Protein AF-A0AAV4D0A9-F1 (afdb_monomer_lite)

Secondary structure (DSSP, 8-state):
--PPP-------S-TT----HHHHSSHH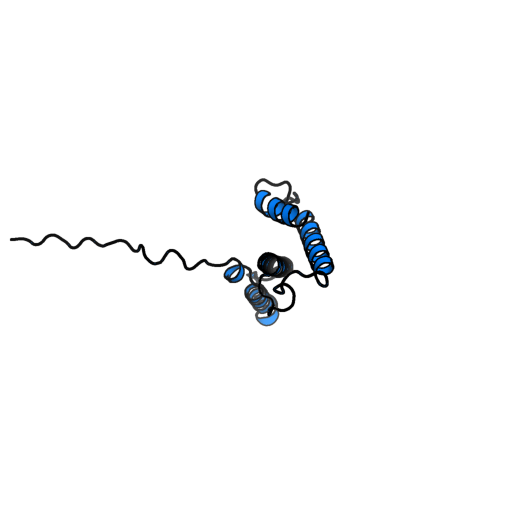HHHHHHHHHHTS--GGGTTTHHHHHHHHHHHHHHHHHT--BTT--GGGBPP-TTTHHHHHHHHHHHHHHHHH-B-TTS-BTTTSTT-HHHHHHHHHT-

Sequence (126 aa):
MSQPQGESTPQTYYTRRLLSPAQTLGNSVADAIDFLRVEEGHPDFQGSEKTTEFIRKLDTLFDMCNSKNPIARYSKSRIDESNLEQKIEQFHNFSNYLKELTDVEGQPLVLGRRKTPFLGFMMTAM

InterPro domains:
  IPR048366 Transposable element P transposase-like, GTP-binding insertion domain [PF21788] (22-76)

pLDDT: mean 74.77, std 16.05, range [37.66, 92.06]

Radius of gyration: 21.0 Å; chains: 1; bounding box: 41×74×44 Å

Organism: NCBI:txid259542

Structure (mmCIF, N/CA/C/O backbone):
data_AF-A0AAV4D0A9-F1
#
_entry.id   AF-A0AAV4D0A9-F1
#
loop_
_atom_site.group_PDB
_atom_site.id
_atom_site.type_symbol
_atom_site.label_atom_id
_atom_site.label_alt_id
_atom_site.label_comp_id
_atom_site.label_asym_id
_atom_site.label_entity_id
_atom_site.label_seq_id
_atom_site.pdbx_PDB_ins_code
_atom_site.Cartn_x
_atom_site.Cartn_y
_atom_site.Cartn_z
_atom_site.occupancy
_atom_site.B_iso_or_equiv
_atom_site.auth_seq_id
_atom_site.auth_comp_id
_atom_site.auth_asym_id
_atom_site.auth_atom_id
_atom_site.pdbx_PDB_model_num
ATOM 1 N N . MET A 1 1 ? -5.037 -66.574 4.535 1.00 39.34 1 MET A N 1
ATOM 2 C CA . MET A 1 1 ? -4.429 -65.684 3.523 1.00 39.34 1 MET A CA 1
ATOM 3 C C . MET A 1 1 ? -5.115 -64.341 3.645 1.00 39.34 1 MET A C 1
ATOM 5 O O . MET A 1 1 ? -6.200 -64.164 3.112 1.00 39.34 1 MET A O 1
ATOM 9 N N . SER A 1 2 ? -4.534 -63.459 4.450 1.00 41.16 2 SER A N 1
ATOM 10 C CA . SER A 1 2 ? -5.085 -62.140 4.760 1.00 41.16 2 SER A CA 1
ATOM 11 C C . SER A 1 2 ? -4.273 -61.117 3.977 1.00 41.16 2 SER A C 1
ATOM 13 O O . SER A 1 2 ? -3.056 -61.057 4.141 1.00 41.16 2 SER A O 1
ATOM 15 N N . GLN A 1 3 ? -4.922 -60.386 3.073 1.00 39.25 3 GLN A N 1
ATOM 16 C CA . GLN A 1 3 ? -4.280 -59.304 2.328 1.00 39.25 3 GLN A CA 1
ATOM 17 C C . GLN A 1 3 ? -3.984 -58.129 3.277 1.00 39.25 3 GLN A C 1
ATOM 19 O O . GLN A 1 3 ? -4.826 -57.829 4.130 1.00 39.25 3 GLN A O 1
ATOM 24 N N . PRO A 1 4 ? -2.809 -57.482 3.178 1.00 44.50 4 PRO A N 1
ATOM 25 C CA . PRO A 1 4 ? -2.469 -56.357 4.032 1.00 44.50 4 PRO A CA 1
ATOM 26 C C . PRO A 1 4 ? -3.179 -55.080 3.567 1.00 44.50 4 PRO A C 1
ATOM 28 O O . PRO A 1 4 ? -3.447 -54.875 2.384 1.00 44.50 4 PRO A O 1
ATOM 31 N N . GLN A 1 5 ? -3.500 -54.253 4.557 1.00 37.66 5 GLN A N 1
ATOM 32 C CA . GLN A 1 5 ? -4.210 -52.987 4.454 1.00 37.66 5 GLN A CA 1
ATOM 33 C C . GLN A 1 5 ? -3.500 -52.021 3.498 1.00 37.66 5 GLN A C 1
ATOM 35 O O . GLN A 1 5 ? -2.289 -51.830 3.587 1.00 37.66 5 GLN A O 1
ATOM 40 N N . GLY A 1 6 ? -4.270 -51.414 2.592 1.00 40.78 6 GLY A N 1
ATOM 41 C CA . GLY A 1 6 ? -3.789 -50.372 1.695 1.00 40.78 6 GLY A CA 1
ATOM 42 C C . GLY A 1 6 ? -3.375 -49.134 2.484 1.00 40.78 6 GLY A C 1
ATOM 43 O O . GLY A 1 6 ? -4.210 -48.480 3.106 1.00 40.78 6 GLY A O 1
ATOM 44 N N . GLU A 1 7 ? -2.081 -48.832 2.445 1.00 39.44 7 GLU A N 1
ATOM 45 C CA . GLU A 1 7 ? -1.496 -47.573 2.891 1.00 39.44 7 GLU A CA 1
ATOM 46 C C . GLU A 1 7 ? -2.218 -46.387 2.242 1.00 39.44 7 GLU A C 1
ATOM 48 O O . GLU A 1 7 ? -2.203 -46.204 1.021 1.00 39.44 7 GLU A O 1
ATOM 53 N N . SER A 1 8 ? -2.827 -45.546 3.078 1.00 48.53 8 SER A N 1
ATOM 54 C CA . SER A 1 8 ? -3.253 -44.201 2.714 1.00 48.53 8 SER A CA 1
ATOM 55 C C . SER A 1 8 ? -2.018 -43.383 2.337 1.00 48.53 8 SER A C 1
ATOM 57 O O . SER A 1 8 ? -1.310 -42.858 3.199 1.00 48.53 8 SER A O 1
ATOM 59 N N . THR A 1 9 ? -1.734 -43.306 1.042 1.00 43.69 9 THR A N 1
ATOM 60 C CA . THR A 1 9 ? -0.645 -42.489 0.510 1.00 43.69 9 THR A CA 1
ATOM 61 C C . THR A 1 9 ? -0.970 -41.005 0.755 1.00 43.69 9 THR A C 1
ATOM 63 O O . THR A 1 9 ? -2.105 -40.590 0.501 1.00 43.69 9 THR A O 1
ATOM 66 N N . PRO A 1 10 ? -0.035 -40.188 1.280 1.00 43.03 10 PRO A N 1
ATOM 67 C CA . PRO A 1 10 ? -0.339 -38.827 1.718 1.00 43.03 10 PRO A CA 1
ATOM 68 C C . PRO A 1 10 ? -0.716 -37.895 0.560 1.00 43.03 10 PRO A C 1
ATOM 70 O O . PRO A 1 10 ? -0.278 -38.065 -0.575 1.00 43.03 10 PRO A O 1
ATOM 73 N N . GLN A 1 11 ? -1.499 -36.863 0.885 1.00 37.84 11 GLN A N 1
ATOM 74 C CA . GLN A 1 11 ? -1.872 -35.718 0.046 1.00 37.84 11 GLN A CA 1
ATOM 75 C C . GLN A 1 11 ? -0.651 -34.869 -0.376 1.00 37.84 11 GLN A C 1
ATOM 77 O O . GLN A 1 11 ? -0.523 -33.709 0.008 1.00 37.84 11 GLN A O 1
ATOM 82 N N . THR A 1 12 ? 0.268 -35.412 -1.173 1.00 40.75 12 THR A N 1
ATOM 83 C CA . THR A 1 12 ? 1.528 -34.728 -1.5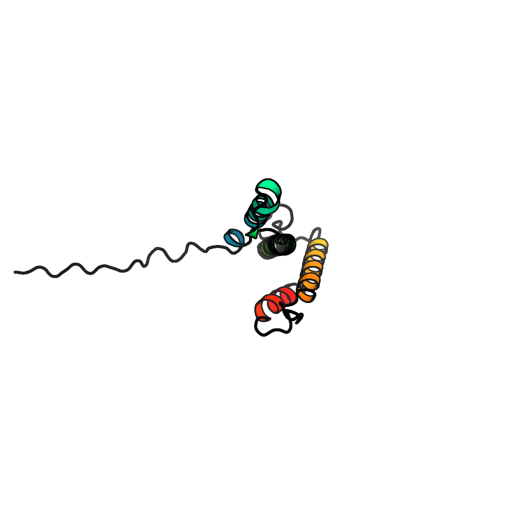23 1.00 40.75 12 THR A CA 1
ATOM 84 C C . THR A 1 12 ? 1.482 -33.926 -2.830 1.00 40.75 12 THR A C 1
ATOM 86 O O . THR A 1 12 ? 2.509 -33.403 -3.249 1.00 40.75 12 THR A O 1
ATOM 89 N N . TYR A 1 13 ? 0.315 -33.771 -3.472 1.00 39.97 13 TYR A N 1
ATOM 90 C CA . TYR A 1 13 ? 0.214 -33.148 -4.806 1.00 39.97 13 TYR A CA 1
ATOM 91 C C . TYR A 1 13 ? -0.432 -31.751 -4.864 1.00 39.97 13 TYR A C 1
ATOM 93 O O . TYR A 1 13 ? -0.541 -31.189 -5.950 1.00 39.97 13 TYR A O 1
ATOM 101 N N . TYR A 1 14 ? -0.811 -31.133 -3.737 1.00 44.31 14 TYR A N 1
ATOM 102 C CA . TYR A 1 14 ? -1.439 -29.793 -3.742 1.00 44.31 14 TYR A CA 1
ATOM 103 C C . TYR A 1 14 ? -0.546 -28.642 -3.255 1.00 44.31 14 TYR A C 1
ATOM 105 O O . TYR A 1 14 ? -1.005 -27.513 -3.078 1.00 44.31 14 TYR A O 1
ATOM 113 N N . THR A 1 15 ? 0.756 -28.861 -3.103 1.00 44.06 15 THR A N 1
ATOM 114 C CA . THR A 1 15 ? 1.719 -27.822 -2.716 1.00 44.06 15 THR A CA 1
ATOM 115 C C . THR A 1 15 ? 2.209 -27.006 -3.915 1.00 44.06 15 THR A C 1
ATOM 117 O O . THR A 1 15 ? 3.390 -27.044 -4.239 1.00 44.06 15 THR A O 1
ATOM 120 N N . ARG A 1 16 ? 1.325 -26.234 -4.572 1.00 48.00 16 ARG A N 1
ATOM 121 C CA . ARG A 1 16 ? 1.712 -24.980 -5.275 1.00 48.00 16 ARG A CA 1
ATOM 122 C C . ARG A 1 16 ? 0.554 -24.163 -5.856 1.00 48.00 16 ARG A C 1
ATOM 124 O O . ARG A 1 16 ? 0.721 -23.499 -6.876 1.00 48.00 16 ARG A O 1
ATOM 131 N N . ARG A 1 17 ? -0.601 -24.078 -5.191 1.00 47.53 17 ARG A N 1
ATOM 132 C CA . ARG A 1 17 ? -1.393 -22.851 -5.366 1.00 47.53 17 ARG A CA 1
ATOM 133 C C . ARG A 1 17 ? -0.717 -21.791 -4.508 1.00 47.53 17 ARG A C 1
ATOM 135 O O . ARG A 1 17 ? -0.983 -21.694 -3.318 1.00 47.53 17 ARG A O 1
ATOM 142 N N . LEU A 1 18 ? 0.255 -21.086 -5.087 1.00 50.72 18 LEU A N 1
ATOM 143 C CA . LEU A 1 18 ? 0.787 -19.878 -4.469 1.00 50.72 18 LEU A CA 1
ATOM 144 C C . LEU A 1 18 ? -0.423 -18.957 -4.288 1.00 50.72 18 LEU A C 1
ATOM 146 O O . LEU A 1 18 ? -0.923 -18.434 -5.283 1.00 50.72 18 LEU A O 1
ATOM 150 N N . LEU A 1 19 ? -0.927 -18.809 -3.058 1.00 57.00 19 LEU A N 1
ATOM 151 C CA . LEU A 1 19 ? -1.707 -17.623 -2.730 1.00 57.00 19 LEU A CA 1
ATOM 152 C C . LEU A 1 19 ? -0.745 -16.466 -2.959 1.00 57.00 19 LEU A C 1
ATOM 154 O O . LEU A 1 19 ? 0.164 -16.234 -2.160 1.00 57.00 19 LEU A O 1
ATOM 158 N N . SER A 1 20 ? -0.842 -15.832 -4.125 1.00 61.91 20 SER A N 1
ATOM 159 C CA . SER A 1 20 ? -0.019 -14.669 -4.390 1.00 61.91 20 SER A CA 1
ATOM 160 C C . SER A 1 20 ? -0.475 -13.570 -3.430 1.00 61.91 20 SER A C 1
ATOM 162 O O . SER A 1 20 ? -1.669 -13.473 -3.143 1.00 61.91 20 SER A O 1
ATOM 164 N N . PRO A 1 21 ? 0.432 -12.714 -2.938 1.00 61.28 21 PRO A N 1
ATOM 165 C CA . PRO A 1 21 ? 0.042 -11.529 -2.182 1.00 61.28 21 PRO A CA 1
ATOM 166 C C . PRO A 1 21 ? -1.052 -10.720 -2.893 1.00 61.28 21 PRO A C 1
ATOM 168 O O . PRO A 1 21 ? -1.944 -10.216 -2.231 1.00 61.28 21 PRO A O 1
ATOM 171 N N . ALA A 1 22 ? -1.069 -10.712 -4.231 1.00 61.19 22 ALA A N 1
ATOM 172 C CA . ALA A 1 22 ? -2.119 -10.101 -5.048 1.00 61.19 22 ALA A CA 1
ATOM 173 C C . ALA A 1 22 ? -3.532 -10.697 -4.844 1.00 61.19 22 ALA A C 1
ATOM 175 O O . ALA A 1 22 ? -4.518 -10.009 -5.078 1.00 61.19 22 ALA A O 1
ATOM 176 N N . GLN A 1 23 ? -3.667 -11.957 -4.415 1.00 69.88 23 GLN A N 1
ATOM 177 C CA . GLN A 1 23 ? -4.975 -12.552 -4.100 1.00 69.88 23 GLN A CA 1
ATOM 178 C C . GLN A 1 23 ? -5.517 -12.101 -2.740 1.00 69.88 23 GLN A C 1
ATOM 180 O O . GLN A 1 23 ? -6.730 -12.041 -2.567 1.00 69.88 23 GLN A O 1
ATOM 185 N N . THR A 1 24 ? -4.638 -11.783 -1.788 1.00 68.19 24 THR A N 1
ATOM 186 C CA . THR A 1 24 ? -5.027 -11.420 -0.413 1.00 68.19 24 THR A CA 1
ATOM 187 C C . THR A 1 24 ? -4.957 -9.911 -0.160 1.00 68.19 24 THR A C 1
ATOM 189 O O . THR A 1 24 ? -5.661 -9.398 0.701 1.00 68.19 24 THR A O 1
ATOM 192 N N . LEU A 1 25 ? -4.112 -9.194 -0.900 1.00 73.88 25 LEU A N 1
ATOM 193 C CA . LEU A 1 25 ? -3.794 -7.771 -0.738 1.00 73.88 25 LEU A CA 1
ATOM 194 C C . LEU A 1 25 ? -3.840 -7.031 -2.086 1.00 73.88 25 LEU A C 1
ATOM 196 O O . LEU A 1 25 ? -3.112 -6.065 -2.287 1.00 73.88 25 LEU A O 1
ATOM 200 N N . GLY A 1 26 ? -4.661 -7.507 -3.022 1.00 81.88 26 GLY A N 1
ATOM 201 C CA . GLY A 1 26 ? -4.863 -6.846 -4.309 1.00 81.88 26 GLY A CA 1
ATOM 202 C C . GLY A 1 26 ? -5.916 -5.742 -4.252 1.00 81.88 26 GLY A C 1
ATOM 203 O O . GLY A 1 26 ? -6.741 -5.700 -3.335 1.00 81.88 26 GLY A O 1
ATOM 204 N N . ASN A 1 27 ? -5.950 -4.895 -5.285 1.00 85.75 27 ASN A N 1
ATOM 205 C CA . ASN A 1 27 ? -6.960 -3.838 -5.422 1.00 85.75 27 ASN A CA 1
ATOM 206 C C . ASN A 1 27 ? -8.406 -4.345 -5.265 1.00 85.75 27 ASN A C 1
ATOM 208 O O . ASN A 1 27 ? -9.205 -3.694 -4.603 1.00 85.75 27 ASN A O 1
ATOM 212 N N . SER A 1 28 ? -8.730 -5.546 -5.757 1.00 87.12 28 SER A N 1
ATOM 213 C CA . SER A 1 28 ? -10.077 -6.119 -5.610 1.00 87.12 28 SER A CA 1
ATOM 214 C C . SER A 1 28 ? -10.486 -6.361 -4.153 1.00 87.12 28 SER A C 1
ATOM 216 O O . SER A 1 28 ? -11.670 -6.333 -3.834 1.00 87.12 28 SER A O 1
ATOM 218 N N . VAL A 1 29 ? -9.522 -6.613 -3.260 1.00 88.88 29 VAL A N 1
ATOM 219 C CA . VAL A 1 29 ? -9.783 -6.755 -1.820 1.00 88.88 29 VAL A CA 1
ATOM 220 C C . VAL A 1 29 ? -10.046 -5.387 -1.198 1.00 88.88 29 VAL A C 1
ATOM 222 O O . VAL A 1 29 ? -10.967 -5.254 -0.398 1.00 88.88 29 VAL A O 1
ATOM 225 N N . ALA A 1 30 ? -9.288 -4.360 -1.595 1.00 90.00 30 ALA A N 1
ATOM 226 C CA . ALA A 1 30 ? -9.545 -2.989 -1.160 1.00 90.00 30 ALA A CA 1
ATOM 227 C C . ALA A 1 30 ? -10.933 -2.504 -1.609 1.00 90.00 30 ALA A C 1
ATOM 229 O O . ALA A 1 30 ? -11.653 -1.907 -0.815 1.00 90.00 30 ALA A O 1
ATOM 230 N N . ASP A 1 31 ? -11.336 -2.825 -2.840 1.00 89.62 31 ASP A N 1
ATOM 231 C CA . ASP A 1 31 ? -12.656 -2.478 -3.371 1.00 89.62 31 ASP A CA 1
ATOM 232 C C . ASP A 1 31 ? -13.783 -3.212 -2.632 1.00 89.62 31 ASP A C 1
ATOM 234 O O . ASP A 1 31 ? -14.809 -2.612 -2.325 1.00 89.62 31 ASP A O 1
ATOM 238 N N . ALA A 1 32 ? -13.585 -4.486 -2.276 1.00 91.00 32 ALA A N 1
ATOM 239 C CA . ALA A 1 32 ? -14.550 -5.230 -1.466 1.00 91.00 32 ALA A CA 1
ATOM 240 C C . ALA A 1 32 ? -14.704 -4.638 -0.054 1.00 91.00 32 ALA A C 1
ATOM 242 O O . ALA A 1 32 ? -15.819 -4.540 0.454 1.00 91.00 32 ALA A O 1
ATOM 243 N N . ILE A 1 33 ? -13.602 -4.215 0.574 1.00 90.50 33 ILE A N 1
ATOM 244 C CA . ILE A 1 33 ? -13.636 -3.546 1.882 1.00 90.50 33 ILE A CA 1
ATOM 245 C C . ILE A 1 33 ? -14.357 -2.196 1.780 1.00 90.50 33 ILE A C 1
ATOM 247 O O . ILE A 1 33 ? -15.185 -1.880 2.631 1.00 90.50 33 ILE A O 1
ATOM 251 N N . ASP A 1 34 ? -14.076 -1.413 0.736 1.00 91.44 34 ASP A N 1
ATOM 252 C CA . ASP A 1 34 ? -14.755 -0.137 0.503 1.00 91.44 34 ASP A CA 1
ATOM 253 C C . ASP A 1 34 ? -16.252 -0.323 0.262 1.00 91.44 34 ASP A C 1
ATOM 255 O O . ASP A 1 34 ? -17.048 0.416 0.834 1.00 91.44 34 ASP A O 1
ATOM 259 N N . PHE A 1 35 ? -16.644 -1.338 -0.511 1.00 91.50 35 PHE A N 1
ATOM 260 C CA . PHE A 1 35 ? -18.046 -1.695 -0.718 1.00 91.50 35 PHE A CA 1
ATOM 261 C C . PHE A 1 35 ? -18.741 -2.026 0.610 1.00 91.50 35 PHE A C 1
ATOM 263 O O . PHE A 1 35 ? -19.794 -1.472 0.915 1.00 91.50 35 PHE A O 1
ATOM 270 N N . LEU A 1 36 ? -18.125 -2.866 1.449 1.00 90.62 36 LEU A N 1
ATOM 271 C CA . LEU A 1 36 ? -18.684 -3.224 2.758 1.00 90.62 36 LEU A CA 1
ATOM 272 C C . LEU A 1 36 ? -18.785 -2.024 3.711 1.00 90.62 36 LEU A C 1
ATOM 274 O O . LEU A 1 36 ? -19.708 -1.959 4.523 1.00 90.62 36 LEU A O 1
ATOM 278 N N . ARG A 1 37 ? -17.853 -1.069 3.615 1.00 92.06 37 ARG A N 1
ATOM 279 C CA . ARG A 1 37 ? -17.866 0.154 4.425 1.00 92.06 37 ARG A CA 1
ATOM 280 C C . ARG A 1 37 ? -18.918 1.161 3.955 1.00 92.06 37 ARG A C 1
ATOM 282 O O . ARG A 1 37 ? -19.593 1.745 4.797 1.00 92.06 37 ARG A O 1
ATOM 289 N N . VAL A 1 38 ? -19.008 1.406 2.646 1.00 89.06 38 VAL A N 1
ATOM 290 C CA . VAL A 1 38 ? -19.795 2.508 2.062 1.00 89.06 38 VAL A CA 1
ATOM 291 C C . VAL A 1 38 ? -21.208 2.072 1.691 1.00 89.06 38 VAL A C 1
ATOM 293 O O . VAL A 1 38 ? -22.157 2.760 2.053 1.00 89.06 38 VAL A O 1
ATOM 296 N N . GLU A 1 39 ? -21.352 0.945 0.995 1.00 86.81 39 GLU A N 1
ATOM 297 C CA . GLU A 1 39 ? -22.637 0.501 0.441 1.00 86.81 39 GLU A CA 1
ATOM 298 C C . GLU A 1 39 ? -23.441 -0.307 1.466 1.00 86.81 39 GLU A C 1
ATOM 300 O O . GLU A 1 39 ? -24.625 -0.055 1.669 1.00 86.81 39 GLU A O 1
ATOM 305 N N . GLU A 1 40 ? -22.790 -1.241 2.167 1.00 84.81 40 GLU A N 1
ATOM 306 C CA . GLU A 1 40 ? -23.438 -2.050 3.216 1.00 84.81 40 GLU A CA 1
ATOM 307 C C . GLU A 1 40 ? -23.397 -1.377 4.598 1.00 84.81 40 GLU A C 1
ATOM 309 O O . GLU A 1 40 ? -24.150 -1.745 5.500 1.00 84.81 40 GLU A O 1
ATOM 314 N N . GLY A 1 41 ? -22.510 -0.394 4.800 1.00 85.62 41 GLY A N 1
ATOM 315 C CA . GLY A 1 41 ? -22.389 0.324 6.073 1.00 85.62 41 GLY A CA 1
ATOM 316 C C . GLY A 1 41 ? -21.975 -0.559 7.256 1.00 85.62 41 GLY A C 1
ATOM 317 O O . GLY A 1 41 ? -22.266 -0.219 8.404 1.00 85.62 41 GLY A O 1
ATOM 318 N N . HIS A 1 42 ? -21.317 -1.695 7.009 1.00 87.19 42 HIS A N 1
ATOM 319 C CA . HIS A 1 42 ? -21.091 -2.716 8.030 1.00 87.19 42 HIS A CA 1
ATOM 320 C C . HIS A 1 42 ? -20.205 -2.174 9.175 1.00 87.19 42 HIS A C 1
ATOM 322 O O . HIS A 1 42 ? -19.115 -1.655 8.909 1.00 87.19 42 HIS A O 1
ATOM 328 N N . PRO A 1 43 ? -20.622 -2.299 10.453 1.00 86.06 43 PRO A N 1
ATOM 329 C CA . PRO A 1 43 ? -19.955 -1.647 11.587 1.00 86.06 43 PRO A CA 1
ATOM 330 C C . PRO A 1 43 ? -18.486 -2.061 11.740 1.00 86.06 43 PRO A C 1
ATOM 332 O O . PRO A 1 43 ? -17.639 -1.216 12.015 1.00 86.06 43 PRO A O 1
ATOM 335 N N . ASP A 1 44 ? -18.169 -3.329 11.471 1.00 89.19 44 ASP A N 1
ATOM 336 C CA . ASP A 1 44 ? -16.799 -3.858 11.574 1.00 89.19 44 ASP A CA 1
ATOM 337 C C . ASP A 1 44 ? -15.816 -3.272 10.546 1.00 89.19 44 ASP A C 1
ATOM 339 O O . ASP A 1 44 ? -14.604 -3.406 10.706 1.00 89.19 44 ASP A O 1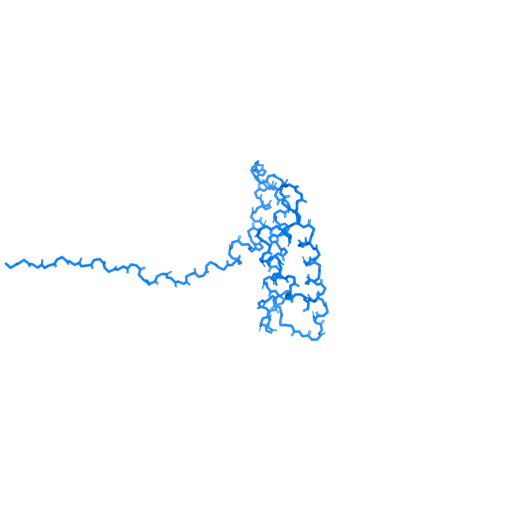
ATOM 343 N N . PHE A 1 45 ? -16.316 -2.628 9.487 1.00 88.25 45 PHE A N 1
ATOM 344 C CA . PHE A 1 45 ? -15.494 -2.034 8.430 1.00 88.25 45 PHE A CA 1
ATOM 345 C C . PHE A 1 45 ? -15.404 -0.507 8.526 1.00 88.25 45 PHE A C 1
ATOM 347 O O . PHE A 1 45 ? -14.741 0.123 7.695 1.00 88.25 45 PHE A O 1
ATOM 354 N N . GLN A 1 46 ? -16.020 0.105 9.538 1.00 87.75 46 GLN A N 1
ATOM 355 C CA . GLN A 1 46 ? -15.868 1.534 9.806 1.00 87.75 46 GLN A CA 1
ATOM 356 C C . GLN A 1 46 ? -14.422 1.845 10.218 1.00 87.75 46 GLN A C 1
ATOM 358 O O . GLN A 1 46 ? -13.820 1.113 11.002 1.00 87.75 46 GLN A O 1
ATOM 363 N N . GLY A 1 47 ? -13.835 2.913 9.672 1.00 87.25 47 GLY A N 1
ATOM 364 C CA . GLY A 1 47 ? -12.426 3.251 9.919 1.00 87.25 47 GLY A CA 1
ATOM 365 C C . GLY A 1 47 ? -11.413 2.454 9.078 1.00 87.25 47 GLY A C 1
ATOM 366 O O . GLY A 1 47 ? -10.204 2.575 9.288 1.00 87.25 47 GLY A O 1
ATOM 367 N N . SER A 1 48 ? -11.870 1.627 8.128 1.00 90.19 48 SER A N 1
ATOM 368 C CA . SER A 1 48 ? -10.997 0.819 7.260 1.00 90.19 48 SER A CA 1
ATOM 369 C C . SER A 1 48 ? -10.341 1.600 6.110 1.00 90.19 48 SER A C 1
ATOM 371 O O . SER A 1 48 ? -9.592 1.018 5.322 1.00 90.19 48 SER A O 1
ATOM 373 N N . GLU A 1 49 ? -10.559 2.915 6.003 1.00 90.12 49 GLU A N 1
ATOM 374 C CA . GLU A 1 49 ? -10.026 3.765 4.928 1.00 90.12 49 GLU A CA 1
ATOM 375 C C . GLU A 1 49 ? -8.505 3.639 4.840 1.00 90.12 49 GLU A C 1
ATOM 377 O O . GLU A 1 49 ? -7.951 3.400 3.768 1.00 90.12 49 GLU A O 1
ATOM 382 N N . LYS A 1 50 ? -7.822 3.709 5.987 1.00 88.31 50 LYS A N 1
ATOM 383 C CA . LYS A 1 50 ? -6.360 3.596 6.045 1.00 88.31 50 LYS A CA 1
ATOM 384 C C . LYS A 1 50 ? -5.857 2.207 5.668 1.00 88.31 50 LYS A C 1
ATOM 386 O O . LYS A 1 50 ? -4.794 2.090 5.061 1.00 88.31 50 LYS A O 1
ATOM 391 N N . THR A 1 51 ? -6.632 1.165 5.954 1.00 88.56 51 THR A N 1
ATOM 392 C CA . THR A 1 51 ? -6.319 -0.206 5.541 1.00 88.56 51 THR A CA 1
ATOM 393 C C . THR A 1 51 ? -6.446 -0.371 4.030 1.00 88.56 51 THR A C 1
ATOM 395 O O . THR A 1 51 ? -5.545 -0.918 3.398 1.00 88.56 51 THR A O 1
ATOM 398 N N . THR A 1 52 ? -7.521 0.135 3.423 1.00 90.81 52 THR A N 1
ATOM 399 C CA . THR A 1 52 ? -7.694 0.063 1.962 1.00 90.81 52 THR A CA 1
ATOM 400 C C . THR A 1 52 ? -6.659 0.904 1.219 1.00 90.81 52 THR A C 1
ATOM 402 O O . THR A 1 52 ? -6.107 0.444 0.222 1.00 90.81 52 THR A O 1
ATOM 405 N N . GLU A 1 53 ? -6.302 2.082 1.743 1.00 89.62 53 GLU A N 1
ATOM 406 C CA . GLU A 1 53 ? -5.204 2.907 1.229 1.00 89.62 53 GLU A CA 1
ATOM 407 C C . GLU A 1 53 ? -3.870 2.139 1.243 1.00 89.62 53 GLU A C 1
ATOM 409 O O . GLU A 1 53 ? -3.160 2.111 0.234 1.00 89.62 53 GLU A O 1
ATOM 414 N N . PHE A 1 54 ? -3.553 1.463 2.354 1.00 88.69 54 PHE A N 1
ATOM 415 C CA . PHE A 1 54 ? -2.357 0.629 2.472 1.00 88.69 54 PHE A CA 1
ATOM 416 C C . PHE A 1 54 ? -2.339 -0.501 1.432 1.00 88.69 54 PHE A C 1
ATOM 418 O O . PHE A 1 54 ? -1.336 -0.679 0.739 1.00 88.69 54 PHE A O 1
ATOM 425 N N . ILE A 1 55 ? -3.451 -1.235 1.289 1.00 89.56 55 ILE A N 1
ATOM 426 C CA . ILE A 1 55 ? -3.577 -2.357 0.345 1.00 89.56 55 ILE A CA 1
ATOM 427 C C . ILE A 1 55 ? -3.321 -1.885 -1.091 1.00 89.56 55 ILE A C 1
ATOM 429 O O . ILE A 1 55 ? -2.501 -2.475 -1.790 1.00 89.56 55 ILE A O 1
ATOM 433 N N . ARG A 1 56 ? -3.945 -0.781 -1.519 1.00 89.81 56 ARG A N 1
ATOM 434 C CA . ARG A 1 56 ? -3.783 -0.244 -2.884 1.00 89.81 56 ARG A CA 1
ATOM 435 C C . ARG A 1 56 ? -2.352 0.196 -3.183 1.00 89.81 56 ARG A C 1
ATOM 437 O O . ARG A 1 56 ? -1.820 -0.066 -4.266 1.00 89.81 56 ARG A O 1
ATOM 444 N N . LYS A 1 57 ? -1.707 0.859 -2.217 1.00 86.88 57 LYS A N 1
ATOM 445 C CA . LYS A 1 57 ? -0.301 1.269 -2.338 1.00 86.88 57 LYS A CA 1
ATOM 446 C C . LYS A 1 57 ? 0.625 0.051 -2.435 1.00 86.88 57 LYS A C 1
ATOM 448 O O . LYS A 1 57 ? 1.543 0.051 -3.252 1.00 86.88 57 LYS A O 1
ATOM 453 N N . LEU A 1 58 ? 0.359 -0.996 -1.652 1.00 85.12 58 LEU A N 1
ATOM 454 C CA . LEU A 1 58 ? 1.136 -2.233 -1.677 1.00 85.12 58 LEU A CA 1
ATOM 455 C C . LEU A 1 58 ? 0.944 -3.027 -2.981 1.00 85.12 58 LEU A C 1
ATOM 457 O O . LEU A 1 58 ? 1.930 -3.519 -3.526 1.00 85.12 58 LEU A O 1
ATOM 461 N N . ASP A 1 59 ? -0.281 -3.116 -3.507 1.00 85.12 59 ASP A N 1
ATOM 462 C CA . ASP A 1 59 ? -0.577 -3.769 -4.794 1.00 85.12 59 ASP A CA 1
ATOM 463 C C . ASP A 1 59 ? 0.164 -3.074 -5.944 1.00 85.12 59 ASP A C 1
ATOM 465 O O . ASP A 1 59 ? 0.848 -3.714 -6.742 1.00 85.12 59 ASP A O 1
ATOM 469 N N . THR A 1 60 ? 0.136 -1.737 -5.955 1.00 83.50 60 THR A N 1
ATOM 470 C CA . THR A 1 60 ? 0.868 -0.923 -6.938 1.00 83.50 60 THR A CA 1
ATOM 471 C C . THR A 1 60 ? 2.371 -1.203 -6.894 1.00 83.50 60 THR A C 1
ATOM 473 O O . THR A 1 60 ? 2.997 -1.399 -7.936 1.00 83.50 60 THR A O 1
ATOM 476 N N . LEU A 1 61 ? 2.956 -1.274 -5.695 1.00 81.62 61 LEU A N 1
ATOM 477 C CA . LEU A 1 61 ? 4.372 -1.594 -5.527 1.00 81.62 61 LEU A CA 1
ATOM 478 C C . LEU A 1 61 ? 4.699 -3.014 -5.997 1.00 81.62 61 LEU A C 1
ATOM 480 O O . LEU A 1 61 ? 5.709 -3.238 -6.663 1.00 81.62 61 LEU A O 1
ATOM 484 N N . PHE A 1 62 ? 3.847 -3.983 -5.661 1.00 79.56 62 PHE A N 1
ATOM 485 C CA . PHE A 1 62 ? 4.022 -5.368 -6.081 1.00 79.56 62 PHE A CA 1
ATOM 486 C C . PHE A 1 62 ? 3.991 -5.492 -7.610 1.00 79.56 62 PHE A C 1
ATOM 488 O O . PHE A 1 62 ? 4.842 -6.165 -8.198 1.00 79.56 62 PHE A O 1
ATOM 495 N N . ASP A 1 63 ? 3.071 -4.779 -8.257 1.00 78.62 63 ASP A N 1
ATOM 496 C CA . ASP A 1 63 ? 2.980 -4.683 -9.709 1.00 78.62 63 ASP A CA 1
ATOM 497 C C . ASP A 1 63 ? 4.237 -4.072 -10.338 1.00 78.62 63 ASP A C 1
ATOM 499 O O . ASP A 1 63 ? 4.738 -4.600 -11.334 1.00 78.62 63 ASP A O 1
ATOM 503 N N . MET A 1 64 ? 4.793 -3.019 -9.728 1.00 77.19 64 MET A N 1
ATOM 504 C CA . MET A 1 64 ? 6.048 -2.395 -10.164 1.00 77.19 64 MET A CA 1
ATOM 505 C C . MET A 1 64 ? 7.242 -3.343 -10.034 1.00 77.19 64 MET A C 1
ATOM 507 O O . MET A 1 64 ? 8.017 -3.487 -10.983 1.00 77.19 64 MET A O 1
ATOM 511 N N . CYS A 1 65 ? 7.373 -4.046 -8.907 1.00 74.19 65 CYS A N 1
ATOM 512 C CA . CYS A 1 65 ? 8.421 -5.049 -8.689 1.00 74.19 65 CYS A CA 1
ATOM 513 C C . CYS A 1 65 ? 8.316 -6.229 -9.668 1.00 74.19 65 CYS A C 1
ATOM 515 O O . CYS A 1 65 ? 9.322 -6.843 -10.026 1.00 74.19 65 CYS A O 1
ATOM 517 N N . ASN A 1 66 ? 7.103 -6.549 -10.123 1.00 74.75 66 ASN A N 1
ATOM 518 C CA . ASN A 1 66 ? 6.846 -7.642 -11.056 1.00 74.75 66 ASN A CA 1
ATOM 519 C C . ASN A 1 66 ? 6.692 -7.176 -12.518 1.00 74.75 66 ASN A C 1
ATOM 521 O O . ASN A 1 66 ? 6.210 -7.921 -13.378 1.00 74.75 66 ASN A O 1
ATOM 525 N N . SER A 1 67 ? 7.111 -5.947 -12.821 1.00 67.94 67 SER A N 1
ATOM 526 C CA . SER A 1 67 ? 6.884 -5.306 -14.113 1.00 67.94 67 SER A CA 1
ATOM 527 C C . SER A 1 67 ? 7.839 -5.810 -15.210 1.00 67.94 67 SER A C 1
ATOM 529 O O . SER A 1 67 ? 8.847 -5.202 -15.567 1.00 67.94 67 SER A O 1
ATOM 531 N N . LYS A 1 68 ? 7.537 -6.996 -15.750 1.00 62.28 68 LYS A N 1
ATOM 532 C CA . LYS A 1 68 ? 8.337 -7.669 -16.797 1.00 62.28 68 LYS A CA 1
ATOM 533 C C . LYS A 1 68 ? 7.662 -7.710 -18.164 1.00 62.28 68 LYS A C 1
ATOM 535 O O . LYS A 1 68 ? 8.278 -8.143 -19.134 1.00 62.28 68 LYS A O 1
ATOM 540 N N . ASN A 1 69 ? 6.400 -7.296 -18.252 1.00 62.56 69 ASN A N 1
ATOM 541 C CA . ASN A 1 69 ? 5.615 -7.448 -19.468 1.00 62.56 69 ASN A CA 1
ATOM 542 C C . ASN A 1 69 ? 5.676 -6.164 -20.323 1.00 62.56 69 ASN A C 1
ATOM 544 O O . ASN A 1 69 ? 5.175 -5.130 -19.882 1.00 62.56 69 ASN A O 1
ATOM 548 N N . PRO A 1 70 ? 6.231 -6.214 -21.549 1.00 55.16 70 PRO A N 1
ATOM 549 C CA . PRO A 1 70 ? 6.277 -5.061 -22.452 1.00 55.16 70 PRO A CA 1
ATOM 550 C C . PRO A 1 70 ? 4.894 -4.609 -22.955 1.00 55.16 70 PRO A C 1
ATOM 552 O O . PRO A 1 70 ? 4.771 -3.500 -23.458 1.00 55.16 70 PRO A O 1
ATOM 555 N N . ILE A 1 71 ? 3.855 -5.441 -22.819 1.00 57.41 71 ILE A N 1
ATOM 556 C CA . ILE A 1 71 ? 2.470 -5.132 -23.221 1.00 57.41 71 ILE A CA 1
ATOM 557 C C . ILE A 1 71 ? 1.647 -4.596 -22.036 1.00 57.41 71 ILE A C 1
ATOM 559 O O . ILE A 1 71 ? 0.586 -3.994 -22.219 1.00 57.41 71 ILE A O 1
ATOM 563 N N . ALA A 1 72 ? 2.103 -4.820 -20.802 1.00 60.62 72 ALA A N 1
ATOM 564 C CA . ALA A 1 72 ? 1.370 -4.367 -19.631 1.00 60.62 72 ALA A CA 1
ATOM 565 C C . ALA A 1 72 ? 1.419 -2.837 -19.510 1.00 60.62 72 ALA A C 1
ATOM 567 O O . ALA A 1 72 ? 2.409 -2.200 -19.859 1.00 60.62 72 ALA A O 1
ATOM 568 N N . ARG A 1 73 ? 0.327 -2.246 -19.021 1.00 59.22 73 ARG A N 1
ATOM 569 C CA . ARG A 1 73 ? 0.171 -0.795 -18.861 1.00 59.22 73 ARG A CA 1
ATOM 570 C C . ARG A 1 73 ? 0.412 -0.384 -17.404 1.00 59.22 73 ARG A C 1
ATOM 572 O O . ARG A 1 73 ? 0.211 -1.194 -16.499 1.00 59.22 73 ARG A O 1
ATOM 579 N N . TYR A 1 74 ? 0.765 0.882 -17.191 1.00 66.75 74 TYR A N 1
ATOM 580 C CA . TYR A 1 74 ? 0.887 1.514 -15.867 1.00 66.75 74 TYR A CA 1
ATOM 581 C C . TYR A 1 74 ? 1.917 0.828 -14.953 1.00 66.75 74 TYR A C 1
ATOM 583 O O . TYR A 1 74 ? 3.005 0.502 -15.410 1.00 66.75 74 TYR A O 1
ATOM 591 N N . SER A 1 75 ? 1.606 0.590 -13.675 1.00 58.72 75 SER A N 1
ATOM 592 C CA . SER A 1 75 ? 2.518 -0.019 -12.690 1.00 58.72 75 SER A CA 1
ATOM 593 C C . SER A 1 75 ? 3.135 -1.343 -13.160 1.00 58.72 75 SER A C 1
ATOM 595 O O . SER A 1 75 ? 4.271 -1.650 -12.810 1.00 58.72 75 SER A O 1
ATOM 597 N N . LYS A 1 76 ? 2.433 -2.093 -14.018 1.00 61.38 76 LYS A N 1
ATOM 598 C CA . LYS A 1 76 ? 2.874 -3.383 -14.569 1.00 61.38 76 LYS A CA 1
ATOM 599 C C . LYS A 1 76 ? 3.760 -3.270 -15.820 1.00 61.38 76 LYS A C 1
ATOM 601 O O . LYS A 1 76 ? 4.306 -4.292 -16.243 1.00 61.38 76 LYS A O 1
ATOM 606 N N . SER A 1 77 ? 3.885 -2.088 -16.436 1.00 63.72 77 SER A N 1
ATOM 607 C CA . SER A 1 77 ? 4.651 -1.893 -17.681 1.00 63.72 77 SER A CA 1
ATOM 608 C C . SER A 1 77 ? 6.138 -2.129 -17.470 1.00 63.72 77 SER A C 1
ATOM 610 O O . SER A 1 77 ? 6.653 -1.833 -16.400 1.00 63.72 77 SER A O 1
ATOM 612 N N . ARG A 1 78 ? 6.871 -2.626 -18.470 1.00 68.12 78 ARG A N 1
ATOM 613 C CA . ARG A 1 78 ? 8.331 -2.778 -18.342 1.00 68.12 78 ARG A CA 1
ATOM 614 C C . ARG A 1 78 ? 8.981 -1.446 -17.949 1.00 68.12 78 ARG A C 1
ATOM 616 O O . ARG A 1 78 ? 8.579 -0.403 -18.452 1.00 68.12 78 ARG A O 1
ATOM 623 N N . ILE A 1 79 ? 9.984 -1.485 -17.073 1.00 70.69 79 ILE A N 1
ATOM 624 C CA . ILE A 1 79 ? 10.803 -0.300 -16.791 1.00 70.69 79 ILE A CA 1
ATOM 625 C C . ILE A 1 79 ? 11.559 0.094 -18.073 1.00 70.69 79 ILE A C 1
ATOM 627 O O . ILE A 1 79 ? 12.228 -0.745 -18.683 1.00 70.69 79 ILE A O 1
ATOM 631 N N . ASP A 1 80 ? 11.411 1.345 -18.496 1.00 74.81 80 ASP A N 1
ATOM 632 C CA . ASP A 1 80 ? 12.123 1.965 -19.617 1.00 74.81 80 ASP A CA 1
ATOM 633 C C . ASP A 1 80 ? 12.530 3.401 -19.250 1.00 74.81 80 ASP A C 1
ATOM 635 O O . ASP A 1 80 ? 12.104 3.926 -18.223 1.00 74.81 80 ASP A O 1
ATOM 639 N N . GLU A 1 81 ? 13.365 4.040 -20.071 1.00 72.38 81 GLU A N 1
ATOM 640 C CA . GLU A 1 81 ? 13.881 5.391 -19.796 1.00 72.38 81 GLU A CA 1
ATOM 641 C C . GLU A 1 81 ? 12.773 6.446 -19.648 1.00 72.38 81 GLU A C 1
ATOM 643 O O . GLU A 1 81 ? 12.957 7.418 -18.924 1.00 72.38 81 GLU A O 1
ATOM 648 N N . SER A 1 82 ? 11.609 6.244 -20.274 1.00 77.75 82 SER A N 1
ATOM 649 C CA . SER A 1 82 ? 10.491 7.193 -20.223 1.00 77.75 82 SER A CA 1
ATOM 650 C C . SER A 1 82 ? 9.659 7.087 -18.944 1.00 77.75 82 SER A C 1
ATOM 652 O O . SER A 1 82 ? 9.041 8.065 -18.533 1.00 77.75 82 SER A O 1
ATOM 654 N N . ASN A 1 83 ? 9.637 5.912 -18.306 1.00 76.00 83 ASN A N 1
ATOM 655 C CA . ASN A 1 83 ? 8.844 5.653 -17.101 1.00 76.00 83 ASN A CA 1
ATOM 656 C C . ASN A 1 83 ? 9.686 5.447 -15.833 1.00 76.00 83 ASN A C 1
ATOM 658 O O . ASN A 1 83 ? 9.128 5.349 -14.738 1.00 76.00 83 ASN A O 1
ATOM 662 N N . LEU A 1 84 ? 11.014 5.398 -15.965 1.00 79.88 84 LEU A N 1
ATOM 663 C CA . LEU A 1 84 ? 11.939 5.179 -14.858 1.00 79.88 84 LEU A CA 1
ATOM 664 C C . LEU A 1 84 ? 11.786 6.241 -13.765 1.00 79.88 84 LEU A C 1
ATOM 666 O O . LEU A 1 84 ? 11.647 5.884 -12.599 1.00 79.88 84 LEU A O 1
ATOM 670 N N . GLU A 1 85 ? 11.763 7.522 -14.135 1.00 81.19 85 GLU A N 1
ATOM 671 C CA . GLU A 1 85 ? 11.655 8.630 -13.176 1.00 81.19 85 GLU A CA 1
ATOM 672 C C . GLU A 1 85 ? 10.339 8.567 -12.392 1.00 81.19 85 GLU A C 1
ATOM 674 O O . GLU A 1 85 ? 10.346 8.588 -11.162 1.00 81.19 85 GLU A O 1
ATOM 679 N N . GLN A 1 86 ? 9.219 8.347 -13.088 1.00 81.12 86 GLN A N 1
ATOM 680 C CA . GLN A 1 86 ? 7.909 8.174 -12.459 1.00 81.12 86 GLN A CA 1
ATOM 681 C C . GLN A 1 86 ? 7.893 6.982 -11.491 1.00 81.12 86 GLN A C 1
ATOM 683 O O . GLN A 1 86 ? 7.300 7.051 -10.413 1.00 81.12 86 GLN A O 1
ATOM 688 N N . LYS A 1 87 ? 8.540 5.870 -11.855 1.00 78.88 87 LYS A N 1
ATOM 689 C CA . LYS A 1 87 ? 8.608 4.690 -10.989 1.00 78.88 87 LYS A CA 1
ATOM 690 C C . LYS A 1 87 ? 9.487 4.923 -9.766 1.00 78.88 87 LYS A C 1
ATOM 692 O O . LYS A 1 87 ? 9.107 4.504 -8.676 1.00 78.88 87 LYS A O 1
ATOM 697 N N . ILE A 1 88 ? 10.621 5.602 -9.922 1.00 82.88 88 ILE A N 1
ATOM 698 C CA . ILE A 1 88 ? 11.483 6.007 -8.805 1.00 82.88 88 ILE A CA 1
ATOM 699 C C . ILE A 1 88 ? 10.701 6.915 -7.848 1.00 82.88 88 ILE A C 1
ATOM 701 O O . ILE A 1 88 ? 10.683 6.669 -6.642 1.00 82.88 88 ILE A O 1
ATOM 705 N N . GLU A 1 89 ? 9.970 7.900 -8.373 1.00 85.06 89 GLU A N 1
ATOM 706 C CA . GLU A 1 89 ? 9.115 8.778 -7.572 1.00 85.06 89 GLU A CA 1
ATOM 707 C C . GLU A 1 89 ? 8.044 7.986 -6.801 1.00 85.06 89 GLU A C 1
ATOM 709 O O . GLU A 1 89 ? 7.861 8.175 -5.598 1.00 85.06 89 GLU A O 1
ATOM 714 N N . GLN A 1 90 ? 7.376 7.031 -7.456 1.00 82.75 90 GLN A N 1
ATOM 715 C CA . GLN A 1 90 ? 6.404 6.143 -6.809 1.00 82.75 90 GLN A CA 1
ATOM 716 C C . GLN A 1 90 ? 7.032 5.304 -5.683 1.00 82.75 90 GLN A C 1
ATOM 718 O O . GLN A 1 90 ? 6.435 5.177 -4.609 1.00 82.75 90 GLN A O 1
ATOM 723 N N . PHE A 1 91 ? 8.246 4.782 -5.883 1.00 83.94 91 PHE A N 1
ATOM 724 C CA . PHE A 1 91 ? 9.000 4.065 -4.850 1.00 83.94 91 PHE A CA 1
ATOM 725 C C . PHE A 1 91 ? 9.375 4.969 -3.666 1.00 83.94 91 PHE A C 1
ATOM 727 O O . PHE A 1 91 ? 9.247 4.549 -2.510 1.00 83.94 91 PHE A O 1
ATOM 734 N N . HIS A 1 92 ? 9.790 6.214 -3.917 1.00 86.38 92 HIS A N 1
ATOM 735 C CA . HIS A 1 92 ? 10.076 7.186 -2.858 1.00 86.38 92 HIS A CA 1
ATOM 736 C C . HIS A 1 92 ? 8.821 7.571 -2.075 1.00 86.38 92 HIS A C 1
ATOM 738 O O . HIS A 1 92 ? 8.849 7.567 -0.844 1.00 86.38 92 HIS A O 1
ATOM 744 N N . ASN A 1 93 ? 7.708 7.825 -2.763 1.00 87.31 93 ASN A N 1
ATOM 745 C CA . ASN A 1 93 ? 6.425 8.134 -2.136 1.00 87.31 93 ASN A CA 1
ATOM 746 C C . ASN A 1 93 ? 5.955 6.990 -1.232 1.00 87.31 93 ASN A C 1
ATOM 748 O O . ASN A 1 93 ? 5.519 7.226 -0.103 1.00 87.31 93 ASN A O 1
ATOM 752 N N . PHE A 1 94 ? 6.107 5.740 -1.679 1.00 84.38 94 PHE A N 1
ATOM 753 C CA . PHE A 1 94 ? 5.802 4.582 -0.845 1.00 84.38 94 PHE A CA 1
ATOM 754 C C . PHE A 1 94 ? 6.770 4.438 0.336 1.00 84.38 94 PHE A C 1
ATOM 756 O O . PHE A 1 94 ? 6.348 4.154 1.454 1.00 84.38 94 PHE A O 1
ATOM 763 N N . SER A 1 95 ? 8.063 4.678 0.119 1.00 85.31 95 SER A N 1
ATOM 764 C CA . SER A 1 95 ? 9.072 4.620 1.182 1.00 85.31 95 SER A CA 1
ATOM 765 C C . SER A 1 95 ? 8.833 5.671 2.266 1.00 85.31 95 SER A C 1
ATOM 767 O O . SER A 1 95 ? 9.014 5.382 3.446 1.00 85.31 95 SER A O 1
ATOM 769 N N . ASN A 1 96 ? 8.404 6.878 1.891 1.00 88.38 96 ASN A N 1
ATOM 770 C CA . ASN A 1 96 ? 8.027 7.923 2.842 1.00 88.38 96 ASN A CA 1
ATOM 771 C C . ASN A 1 96 ? 6.778 7.523 3.627 1.00 88.38 96 ASN A C 1
ATOM 773 O O . ASN A 1 96 ? 6.796 7.571 4.853 1.00 88.38 96 ASN A O 1
ATOM 777 N N . TYR A 1 97 ? 5.762 6.996 2.941 1.00 89.31 97 TYR A N 1
ATOM 778 C CA . TYR A 1 97 ? 4.575 6.451 3.594 1.00 89.31 97 TYR A CA 1
ATOM 779 C C . TYR A 1 97 ? 4.920 5.346 4.610 1.00 89.31 97 TYR A C 1
ATOM 781 O O . TYR A 1 97 ? 4.438 5.376 5.737 1.00 89.31 97 TYR A O 1
ATOM 789 N N . LEU A 1 98 ? 5.820 4.412 4.277 1.00 85.75 98 LEU A N 1
ATOM 790 C CA . LEU A 1 98 ? 6.255 3.366 5.213 1.00 85.75 98 LEU A CA 1
ATOM 791 C C . LEU A 1 98 ? 6.963 3.907 6.464 1.00 85.75 98 LEU A C 1
ATOM 793 O O . LEU A 1 98 ? 6.882 3.275 7.517 1.00 85.75 98 LEU A O 1
ATOM 797 N N . LYS A 1 99 ? 7.670 5.039 6.364 1.00 85.38 99 LYS A N 1
ATOM 798 C CA . LYS A 1 99 ? 8.328 5.683 7.515 1.00 85.38 99 LYS A CA 1
ATOM 799 C C . LYS A 1 99 ? 7.325 6.338 8.461 1.00 85.38 99 LYS A C 1
A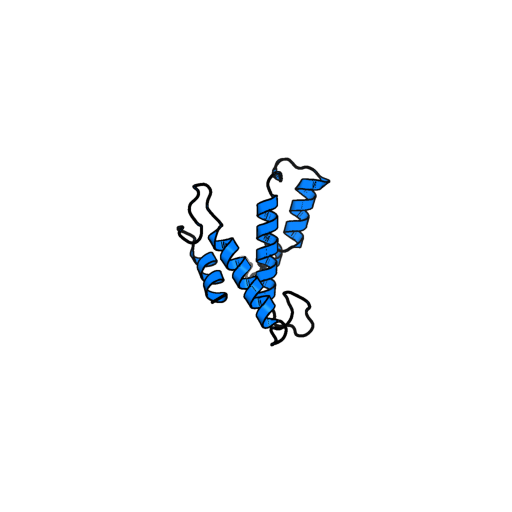TOM 801 O O . LYS A 1 99 ? 7.595 6.412 9.655 1.00 85.38 99 LYS A O 1
ATOM 806 N N . GLU A 1 100 ? 6.198 6.800 7.927 1.00 88.81 100 GLU A N 1
ATOM 807 C CA . GLU A 1 100 ? 5.111 7.416 8.693 1.00 88.81 100 GLU A CA 1
ATOM 808 C C . GLU A 1 100 ? 4.231 6.381 9.405 1.00 88.81 100 GLU A C 1
ATOM 810 O O . GLU A 1 100 ? 3.530 6.724 10.354 1.00 88.81 100 GLU A O 1
ATOM 815 N N . LEU A 1 101 ? 4.269 5.110 8.986 1.00 86.38 101 LEU A N 1
ATOM 816 C CA . LEU A 1 101 ? 3.502 4.055 9.642 1.00 86.38 101 LEU A CA 1
ATOM 817 C C . LEU A 1 101 ? 4.040 3.765 11.045 1.00 86.38 101 LEU A C 1
ATOM 819 O O . LEU A 1 101 ? 5.199 3.375 11.226 1.00 86.38 101 LEU A O 1
ATOM 823 N N . THR A 1 102 ? 3.150 3.863 12.026 1.00 88.19 102 THR A N 1
ATOM 824 C CA . THR A 1 102 ? 3.403 3.512 13.423 1.00 88.19 102 THR A CA 1
ATOM 825 C C . THR A 1 102 ? 2.578 2.304 13.854 1.00 88.19 102 THR A C 1
ATOM 827 O O . THR A 1 102 ? 1.569 1.961 13.236 1.00 88.19 102 THR A O 1
ATOM 830 N N . ASP A 1 103 ? 2.996 1.650 14.931 1.00 83.06 103 ASP A N 1
ATOM 831 C CA . ASP A 1 103 ? 2.145 0.715 15.655 1.00 83.06 103 ASP A CA 1
ATOM 832 C C . ASP A 1 103 ? 1.090 1.446 16.507 1.00 83.06 103 ASP A C 1
ATOM 834 O O . ASP A 1 103 ? 0.985 2.676 16.506 1.00 83.06 103 ASP A O 1
ATOM 838 N N . VAL A 1 104 ? 0.289 0.662 17.231 1.00 84.50 104 VAL A N 1
ATOM 839 C CA . VAL A 1 104 ? -0.769 1.157 18.127 1.00 84.50 104 VAL A CA 1
ATOM 840 C C . VAL A 1 104 ? -0.232 1.969 19.312 1.00 84.50 104 VAL A C 1
ATOM 842 O O . VAL A 1 104 ? -0.995 2.697 19.940 1.00 84.50 104 VAL A O 1
ATOM 845 N N . GLU A 1 105 ? 1.065 1.868 19.608 1.00 84.94 105 GLU A N 1
ATOM 846 C CA . GLU A 1 105 ? 1.763 2.603 20.669 1.00 84.94 105 GLU A CA 1
ATOM 847 C C . GLU A 1 105 ? 2.484 3.851 20.119 1.00 84.94 105 GLU A C 1
ATOM 849 O O . GLU A 1 105 ? 3.129 4.585 20.869 1.00 84.94 105 GLU A O 1
ATOM 854 N N . GLY A 1 106 ? 2.370 4.117 18.812 1.00 83.12 106 GLY A N 1
ATOM 855 C CA . GLY A 1 106 ? 3.000 5.251 18.139 1.00 83.12 106 GLY A CA 1
ATOM 856 C C . GLY A 1 106 ? 4.470 5.029 17.7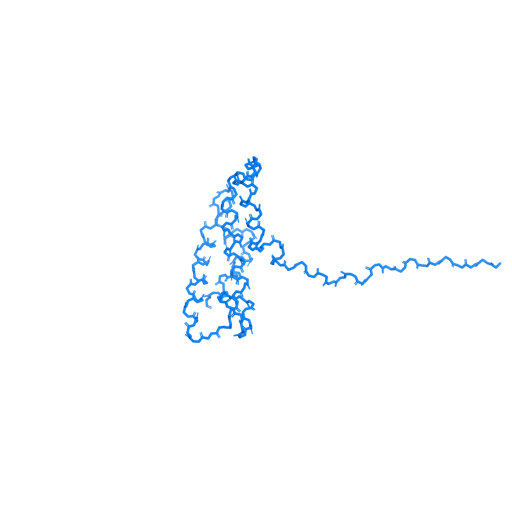68 1.00 83.12 106 GLY A C 1
ATOM 857 O O . GLY A 1 106 ? 5.135 5.972 17.342 1.00 83.12 106 GLY A O 1
ATOM 858 N N . GLN A 1 107 ? 5.003 3.810 17.896 1.00 85.06 107 GLN A N 1
ATOM 859 C CA . GLN A 1 107 ? 6.367 3.504 17.469 1.00 85.06 107 GLN A CA 1
ATOM 860 C C . GLN A 1 107 ? 6.423 3.258 15.957 1.00 85.06 107 GLN A C 1
ATOM 862 O O . GLN A 1 107 ? 5.635 2.467 15.436 1.00 85.06 107 GLN A O 1
ATOM 867 N N . PRO A 1 108 ? 7.378 3.861 15.226 1.00 86.12 108 PRO A N 1
ATOM 868 C CA . PRO A 1 108 ? 7.537 3.614 13.797 1.00 86.12 108 PRO A CA 1
ATOM 869 C C . PRO A 1 108 ? 7.768 2.129 13.485 1.00 86.12 108 PRO A C 1
ATOM 871 O O . PRO A 1 108 ? 8.673 1.492 14.039 1.00 86.12 108 PRO A O 1
ATOM 874 N N . LEU A 1 109 ? 7.015 1.577 12.528 1.00 84.94 109 LEU A N 1
ATOM 875 C CA . LEU A 1 109 ? 7.109 0.159 12.147 1.00 84.94 109 LEU A CA 1
ATOM 876 C C . LEU A 1 109 ? 8.501 -0.220 11.619 1.00 84.94 109 LEU A C 1
ATOM 878 O O . LEU A 1 109 ? 8.944 -1.361 11.769 1.00 84.94 109 LEU A O 1
ATOM 882 N N . VAL A 1 110 ? 9.221 0.753 11.058 1.00 83.88 110 VAL A N 1
ATOM 883 C CA . VAL A 1 110 ? 10.605 0.614 10.580 1.00 83.88 110 VAL A CA 1
ATOM 884 C C . VAL A 1 110 ? 11.631 0.430 11.708 1.00 83.88 110 VAL A C 1
ATOM 886 O O . VAL A 1 110 ? 12.723 -0.084 11.464 1.00 83.88 110 VAL A O 1
ATOM 889 N N . LEU A 1 111 ? 11.294 0.805 12.945 1.00 82.38 111 LEU A N 1
ATOM 890 C CA . LEU A 1 111 ? 12.149 0.635 14.126 1.00 82.38 111 LEU A CA 1
ATOM 891 C C . LEU A 1 111 ? 11.736 -0.566 14.985 1.00 82.38 111 LEU A C 1
ATOM 893 O O . LEU A 1 111 ? 12.559 -1.091 15.738 1.00 82.38 111 LEU A O 1
ATOM 897 N N . GLY A 1 112 ? 10.494 -1.031 14.838 1.00 82.12 112 GLY A N 1
ATOM 898 C CA . GLY A 1 112 ? 9.923 -2.107 15.639 1.00 82.12 112 GLY A CA 1
ATOM 899 C C . GLY A 1 112 ? 10.544 -3.494 15.422 1.00 82.12 112 GLY A C 1
ATOM 900 O O . GLY A 1 112 ? 11.386 -3.743 14.555 1.00 82.12 112 GLY A O 1
ATOM 901 N N . ARG A 1 113 ? 10.068 -4.468 16.207 1.00 81.56 113 ARG A N 1
ATOM 902 C CA . ARG A 1 113 ? 10.560 -5.861 16.181 1.00 81.56 113 ARG A CA 1
ATOM 903 C C . ARG A 1 113 ? 10.315 -6.570 14.840 1.00 81.56 113 ARG A C 1
ATOM 905 O O . ARG A 1 113 ? 11.057 -7.482 14.490 1.00 81.56 113 ARG A O 1
ATOM 912 N N . ARG A 1 114 ? 9.290 -6.155 14.086 1.00 81.06 114 ARG A N 1
ATOM 913 C CA . ARG A 1 114 ? 8.910 -6.706 12.769 1.00 81.06 114 ARG A CA 1
ATOM 914 C C . ARG A 1 114 ? 9.293 -5.778 11.605 1.00 81.06 114 ARG A C 1
ATOM 916 O O . ARG A 1 114 ? 8.584 -5.719 10.609 1.00 81.06 114 ARG A O 1
ATOM 923 N N . LYS A 1 115 ? 10.416 -5.065 11.721 1.00 83.69 115 LYS A N 1
ATOM 924 C CA . LYS A 1 115 ? 10.877 -4.077 10.728 1.00 83.69 115 LYS A CA 1
ATOM 925 C C . LYS A 1 115 ? 11.366 -4.646 9.394 1.00 83.69 115 LYS A C 1
ATOM 927 O O . LYS A 1 115 ? 11.346 -3.945 8.389 1.00 83.69 115 LYS A O 1
ATOM 932 N N . THR A 1 116 ? 11.813 -5.902 9.370 1.00 84.12 116 THR A N 1
ATOM 933 C CA . THR A 1 116 ? 12.471 -6.535 8.211 1.00 84.12 116 THR A CA 1
ATOM 934 C C . THR A 1 116 ? 11.741 -6.360 6.869 1.00 84.12 116 THR A C 1
ATOM 936 O O . THR A 1 116 ? 12.403 -5.940 5.922 1.00 84.12 116 THR A O 1
ATOM 939 N N . PRO A 1 117 ? 10.420 -6.619 6.739 1.00 79.50 117 PRO A N 1
ATOM 940 C CA . PRO A 1 117 ? 9.718 -6.400 5.471 1.00 79.50 117 PRO A CA 1
ATOM 941 C C . PRO A 1 117 ? 9.734 -4.930 5.027 1.00 79.50 117 PRO A C 1
ATOM 943 O O . PRO A 1 117 ? 9.967 -4.649 3.855 1.00 79.50 117 PRO A O 1
ATOM 946 N N . PHE A 1 118 ? 9.562 -3.988 5.955 1.00 82.75 118 PHE A N 1
ATOM 947 C CA . PHE A 1 118 ? 9.556 -2.554 5.655 1.00 82.75 118 PHE A CA 1
ATOM 948 C C . PHE A 1 118 ? 10.941 -2.051 5.230 1.00 82.75 118 PHE A C 1
ATOM 950 O O . PHE A 1 118 ? 11.062 -1.315 4.254 1.00 82.75 118 PHE A O 1
ATOM 957 N N . LEU A 1 119 ? 11.999 -2.502 5.913 1.00 82.94 119 LEU A N 1
ATOM 958 C CA . LEU A 1 119 ? 13.382 -2.204 5.527 1.00 82.94 119 LEU A CA 1
ATOM 959 C C . LEU A 1 119 ? 13.719 -2.778 4.143 1.00 82.94 119 LEU A C 1
ATOM 961 O O . LEU A 1 119 ? 14.365 -2.101 3.350 1.00 82.94 119 LEU A O 1
ATOM 965 N N . GLY A 1 120 ? 13.258 -3.996 3.839 1.00 82.25 120 GLY A N 1
ATOM 966 C CA . GLY A 1 120 ? 13.466 -4.630 2.534 1.00 82.25 120 GLY A CA 1
ATOM 967 C C . GLY A 1 120 ? 12.876 -3.817 1.380 1.00 82.25 120 GLY A C 1
ATOM 968 O O . GLY A 1 120 ? 13.555 -3.584 0.380 1.00 82.25 120 GLY A O 1
ATOM 969 N N . PHE A 1 121 ? 11.650 -3.313 1.542 1.00 78.81 121 PHE A N 1
ATOM 970 C CA . PHE A 1 121 ? 11.037 -2.430 0.547 1.00 78.81 121 PHE A CA 1
ATOM 971 C C . PHE A 1 121 ? 11.782 -1.100 0.401 1.00 78.81 121 PHE A C 1
ATOM 973 O O . PHE A 1 121 ? 12.015 -0.668 -0.724 1.00 78.81 121 PHE A O 1
ATOM 980 N N . MET A 1 122 ? 12.229 -0.488 1.503 1.00 76.69 122 MET A N 1
ATOM 981 C CA . MET A 1 122 ? 12.998 0.762 1.437 1.00 76.69 122 MET A CA 1
ATOM 982 C C . MET A 1 122 ? 14.371 0.593 0.775 1.00 76.69 122 MET A C 1
ATOM 984 O O . MET A 1 122 ? 14.809 1.494 0.072 1.00 76.69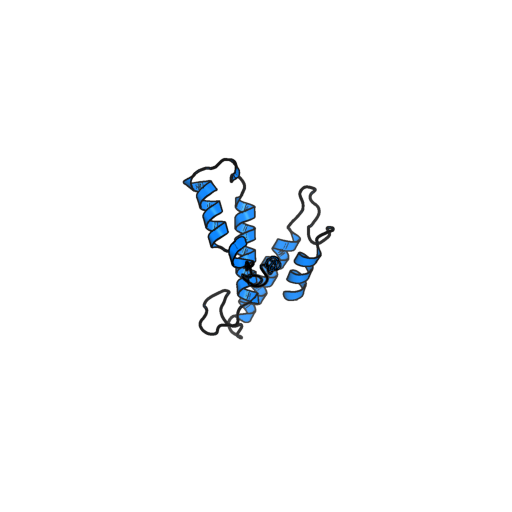 122 MET A O 1
ATOM 988 N N . MET A 1 123 ? 15.049 -0.544 0.961 1.00 77.06 123 MET A N 1
ATOM 989 C CA . MET A 1 123 ? 16.320 -0.814 0.271 1.00 77.06 123 MET A CA 1
ATOM 990 C C . MET A 1 123 ? 16.143 -1.086 -1.223 1.00 77.06 123 MET A C 1
ATOM 992 O O . MET A 1 123 ? 17.068 -0.855 -1.985 1.00 77.06 123 MET A O 1
ATOM 996 N N . THR A 1 124 ? 14.970 -1.557 -1.650 1.00 70.50 124 THR A N 1
ATOM 997 C CA . THR A 1 124 ? 14.672 -1.762 -3.080 1.00 70.50 124 THR A CA 1
ATOM 998 C C . THR A 1 124 ? 14.452 -0.429 -3.811 1.00 70.50 124 THR A C 1
ATOM 1000 O O . THR A 1 124 ? 14.568 -0.370 -5.030 1.00 70.50 124 THR A O 1
ATOM 1003 N N . ALA A 1 125 ? 14.136 0.633 -3.065 1.00 59.28 125 ALA A N 1
ATOM 1004 C CA . ALA A 1 125 ? 13.922 1.984 -3.573 1.00 59.28 125 ALA A CA 1
ATOM 1005 C C . ALA A 1 125 ? 15.200 2.849 -3.630 1.00 59.28 125 ALA A C 1
ATOM 1007 O O . ALA A 1 125 ? 15.117 3.975 -4.117 1.00 59.28 125 ALA A O 1
ATOM 1008 N N . MET A 1 126 ? 16.327 2.378 -3.071 1.00 55.88 126 MET A N 1
ATOM 1009 C CA . MET A 1 126 ? 17.601 3.114 -2.976 1.00 55.88 126 MET A CA 1
ATOM 1010 C C . MET A 1 126 ? 18.576 2.773 -4.100 1.00 55.88 126 MET A C 1
ATOM 1012 O O . MET A 1 126 ? 18.553 1.618 -4.579 1.00 55.88 126 MET A O 1
#

Foldseek 3Di:
DDDDDDDPDDPPPPPDPPPDCCVVLNLVVLVVLVCCCPVVVPPVSPPCPVVSVVSHLVNLLVLLVCQPDCPDDDSNHHDDPVCVVVVLVSLVVVLVVQQCDDDPVRHRCCPDPNNVVSVVSNVVSD